Protein AF-A0A524LY66-F1 (afdb_monomer_lite)

Radius of gyration: 18.41 Å; chains: 1; bounding box: 48×21×53 Å

Structure (mmCIF, N/CA/C/O backbone):
data_AF-A0A524LY66-F1
#
_entry.id   AF-A0A524LY66-F1
#
loop_
_atom_site.group_PDB
_atom_site.id
_atom_site.type_symbol
_atom_site.label_atom_id
_atom_site.label_alt_id
_atom_site.label_comp_id
_atom_site.label_asym_id
_atom_site.label_entity_id
_atom_site.label_seq_id
_atom_site.pdbx_PDB_ins_code
_atom_site.Cartn_x
_atom_site.Cartn_y
_atom_site.Cartn_z
_atom_site.occupancy
_atom_site.B_iso_or_equiv
_atom_site.auth_seq_id
_atom_site.auth_comp_id
_atom_site.auth_asym_id
_atom_site.auth_atom_id
_atom_site.pdbx_PDB_model_num
ATOM 1 N N . MET A 1 1 ? 15.749 -7.524 -12.878 1.00 54.66 1 MET A N 1
ATOM 2 C CA . MET A 1 1 ? 15.734 -6.179 -12.261 1.00 54.66 1 MET A CA 1
ATOM 3 C C . MET A 1 1 ? 15.444 -6.360 -10.789 1.00 54.66 1 MET A C 1
ATOM 5 O O . MET A 1 1 ? 14.568 -7.150 -10.471 1.00 54.66 1 MET A O 1
ATOM 9 N N . ALA A 1 2 ? 16.213 -5.729 -9.907 1.00 64.12 2 ALA A N 1
ATOM 10 C CA . ALA A 1 2 ? 15.952 -5.817 -8.475 1.00 64.12 2 ALA A CA 1
ATOM 11 C C . ALA A 1 2 ? 14.907 -4.755 -8.104 1.00 64.12 2 ALA A C 1
ATOM 13 O O . ALA A 1 2 ? 15.094 -3.583 -8.428 1.00 64.12 2 ALA A O 1
ATOM 14 N N . GLY A 1 3 ? 13.799 -5.167 -7.484 1.00 71.88 3 GLY A N 1
ATOM 15 C CA . GLY A 1 3 ? 12.847 -4.243 -6.866 1.00 71.88 3 GLY A CA 1
ATOM 16 C C . GLY A 1 3 ? 13.436 -3.533 -5.637 1.00 71.88 3 GLY A C 1
ATOM 17 O O . GLY A 1 3 ? 14.598 -3.738 -5.280 1.00 71.88 3 GLY A O 1
ATOM 18 N N . SER A 1 4 ? 12.629 -2.715 -4.957 1.00 83.62 4 SER A N 1
ATOM 19 C CA . SER A 1 4 ? 13.020 -2.039 -3.710 1.00 83.62 4 SER A CA 1
ATOM 20 C C . SER A 1 4 ? 12.437 -2.784 -2.512 1.00 83.62 4 SER A C 1
ATOM 22 O O . SER A 1 4 ? 11.228 -2.766 -2.270 1.00 83.62 4 SER A O 1
ATOM 24 N N . MET A 1 5 ? 13.309 -3.418 -1.724 1.00 85.06 5 MET A N 1
ATOM 25 C CA . MET A 1 5 ? 12.903 -4.069 -0.474 1.00 85.06 5 MET A CA 1
ATOM 26 C C . MET A 1 5 ? 12.431 -3.060 0.577 1.00 85.06 5 MET A C 1
ATOM 28 O O . MET A 1 5 ? 11.538 -3.384 1.354 1.00 85.06 5 MET A O 1
ATOM 32 N N . LYS A 1 6 ? 12.974 -1.834 0.595 1.00 87.88 6 LYS A N 1
ATOM 33 C CA . LYS A 1 6 ? 12.541 -0.800 1.547 1.00 87.88 6 LYS A CA 1
ATOM 34 C C . LYS A 1 6 ? 11.122 -0.330 1.245 1.00 87.88 6 LYS A C 1
ATOM 36 O O . LYS A 1 6 ? 10.299 -0.265 2.151 1.00 87.88 6 LYS A O 1
ATOM 41 N N . SER A 1 7 ? 10.817 -0.084 -0.028 1.00 86.44 7 SER A N 1
ATOM 42 C CA . SER A 1 7 ? 9.454 0.224 -0.466 1.00 86.44 7 SER A CA 1
ATOM 43 C C . SER A 1 7 ? 8.498 -0.938 -0.189 1.00 86.44 7 SER A C 1
ATOM 45 O O . SER A 1 7 ? 7.419 -0.725 0.356 1.00 86.44 7 SER A O 1
ATOM 47 N N . ALA A 1 8 ? 8.914 -2.178 -0.472 1.00 87.50 8 ALA A N 1
ATOM 48 C CA . ALA A 1 8 ? 8.103 -3.355 -0.172 1.00 87.50 8 ALA A CA 1
ATOM 49 C C . ALA A 1 8 ? 7.757 -3.440 1.326 1.00 87.50 8 ALA A C 1
ATOM 51 O O . ALA A 1 8 ? 6.595 -3.622 1.679 1.00 87.50 8 ALA A O 1
ATOM 52 N N . LEU A 1 9 ? 8.729 -3.239 2.219 1.00 91.06 9 LEU A N 1
ATOM 53 C CA . LEU A 1 9 ? 8.476 -3.239 3.663 1.00 91.06 9 LEU A CA 1
ATOM 54 C C . LEU A 1 9 ? 7.494 -2.143 4.092 1.00 91.06 9 LEU A C 1
ATOM 56 O O . LEU A 1 9 ? 6.649 -2.400 4.943 1.00 91.06 9 LEU A O 1
ATOM 60 N N . LEU A 1 10 ? 7.547 -0.957 3.482 1.00 91.81 10 LEU A N 1
ATOM 61 C CA . LEU A 1 10 ? 6.578 0.107 3.761 1.00 91.81 10 LEU A CA 1
ATOM 62 C C . LEU A 1 10 ? 5.159 -0.289 3.324 1.00 91.81 10 LEU A C 1
ATOM 64 O O . LEU A 1 10 ? 4.221 -0.104 4.093 1.00 91.81 10 LEU A O 1
ATOM 68 N N . PHE A 1 11 ? 4.995 -0.926 2.161 1.00 91.38 11 PHE A N 1
ATOM 69 C CA . PHE A 1 11 ? 3.700 -1.490 1.758 1.00 91.38 11 PHE A CA 1
ATOM 70 C C . PHE A 1 11 ? 3.191 -2.560 2.730 1.00 91.38 11 PHE A C 1
ATOM 72 O O . PHE A 1 11 ? 2.004 -2.593 3.045 1.00 91.38 11 PHE A O 1
ATOM 79 N N . LEU A 1 12 ? 4.081 -3.407 3.255 1.00 93.00 12 LEU A N 1
ATOM 80 C CA . LEU A 1 12 ? 3.712 -4.404 4.259 1.00 93.00 12 LEU A CA 1
ATOM 81 C C . LEU A 1 12 ? 3.251 -3.748 5.570 1.00 93.00 12 LEU A C 1
ATOM 83 O O . LEU A 1 12 ? 2.247 -4.168 6.140 1.00 93.00 12 LEU A O 1
ATOM 87 N N . ILE A 1 13 ? 3.942 -2.699 6.026 1.00 92.94 13 ILE A N 1
ATOM 88 C CA . ILE A 1 13 ? 3.532 -1.917 7.203 1.00 92.94 13 ILE A CA 1
ATOM 89 C C . ILE A 1 13 ? 2.158 -1.277 6.962 1.00 92.94 13 ILE A C 1
ATOM 91 O O . ILE A 1 13 ? 1.287 -1.372 7.824 1.00 92.94 13 ILE A O 1
ATOM 95 N N . GLY A 1 14 ? 1.932 -0.694 5.779 1.00 90.25 14 GLY A N 1
ATOM 96 C CA . GLY A 1 14 ? 0.629 -0.153 5.383 1.00 90.25 14 GLY A CA 1
ATOM 97 C C . GLY A 1 14 ? -0.482 -1.207 5.425 1.00 90.25 14 GLY A C 1
ATOM 98 O O . GLY A 1 14 ? -1.543 -0.959 5.993 1.00 90.25 14 GLY A O 1
ATOM 99 N N . ALA A 1 15 ? -0.222 -2.417 4.920 1.00 92.88 15 ALA A N 1
ATOM 100 C CA . ALA A 1 15 ? -1.178 -3.523 4.983 1.00 92.88 15 ALA A CA 1
ATOM 101 C C . ALA A 1 15 ? -1.526 -3.917 6.427 1.00 92.88 15 ALA A C 1
ATOM 103 O O . ALA A 1 15 ? -2.700 -4.098 6.743 1.00 92.88 15 ALA A O 1
ATOM 104 N N . ILE A 1 16 ? -0.529 -4.010 7.313 1.00 94.31 16 ILE A N 1
ATOM 105 C CA . ILE A 1 16 ? -0.744 -4.335 8.732 1.00 94.31 16 ILE A CA 1
ATOM 106 C C . ILE A 1 16 ? -1.610 -3.265 9.404 1.00 94.31 16 ILE A C 1
ATOM 108 O O . ILE A 1 16 ? -2.552 -3.606 10.115 1.00 94.31 16 ILE A O 1
ATOM 112 N N . LEU A 1 17 ? -1.349 -1.983 9.144 1.00 93.31 17 LEU A N 1
ATOM 113 C CA . LEU A 1 17 ? -2.153 -0.885 9.686 1.00 93.31 17 LEU A CA 1
ATOM 114 C C . LEU A 1 17 ? -3.609 -0.930 9.194 1.00 93.31 17 LEU A C 1
ATOM 116 O O . LEU A 1 17 ? -4.524 -0.719 9.988 1.00 93.31 17 LEU A O 1
ATOM 120 N N . CYS A 1 18 ? -3.844 -1.279 7.925 1.00 91.12 18 CYS A N 1
ATOM 121 C CA . CYS A 1 18 ?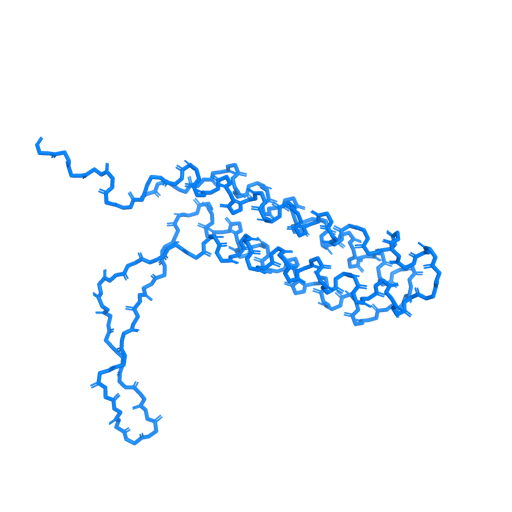 -5.196 -1.501 7.404 1.00 91.12 18 CYS A CA 1
ATOM 122 C C . CYS A 1 18 ? -5.887 -2.723 8.039 1.00 91.12 18 CYS A C 1
ATOM 124 O O . CYS A 1 18 ? -7.094 -2.690 8.264 1.00 91.12 18 CYS A O 1
ATOM 126 N N . ILE A 1 19 ? -5.152 -3.788 8.373 1.00 92.12 19 ILE A N 1
ATOM 127 C CA . ILE A 1 19 ? -5.708 -4.941 9.106 1.00 92.12 19 ILE A CA 1
ATOM 128 C C . ILE A 1 19 ? -6.085 -4.539 10.536 1.00 92.12 19 ILE A C 1
ATOM 130 O O . ILE A 1 19 ? -7.152 -4.911 11.019 1.00 92.12 19 ILE A O 1
ATOM 134 N N . VAL A 1 20 ? -5.246 -3.744 11.206 1.00 91.00 20 VAL A 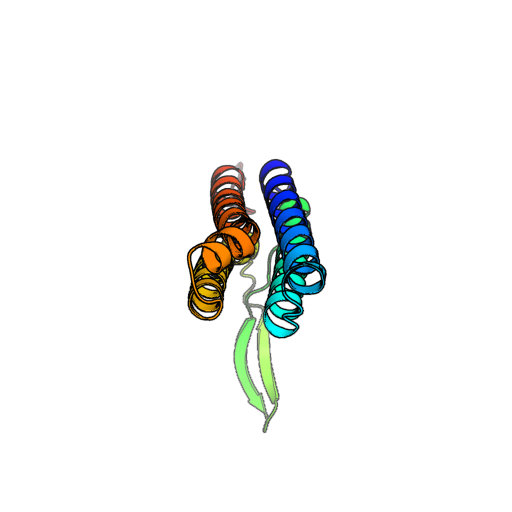N 1
ATOM 135 C CA . VAL A 1 20 ? -5.560 -3.194 12.533 1.00 91.00 20 VAL A CA 1
ATOM 136 C C . VAL A 1 20 ? -6.820 -2.330 12.466 1.00 91.00 20 VAL A C 1
ATOM 138 O O . VAL A 1 20 ? -7.707 -2.499 13.299 1.00 91.00 20 VAL A O 1
ATOM 141 N N . GLN A 1 21 ? -6.945 -1.479 11.444 1.00 88.06 21 GLN A N 1
ATOM 142 C CA . GLN A 1 21 ? -8.163 -0.706 11.199 1.00 88.06 21 GLN A CA 1
ATOM 143 C C . GLN A 1 21 ? -9.389 -1.609 11.046 1.00 88.06 21 GLN A C 1
ATOM 145 O O . GLN A 1 21 ? -10.411 -1.357 11.672 1.00 88.06 21 GLN A O 1
ATOM 150 N N . LEU A 1 22 ? -9.286 -2.664 10.234 1.00 89.31 22 LEU A N 1
ATOM 151 C CA . LEU A 1 22 ? -10.376 -3.612 10.016 1.00 89.31 22 LEU A CA 1
ATOM 152 C C . LEU A 1 22 ? -10.844 -4.230 11.339 1.00 89.31 22 LEU A C 1
ATOM 154 O O . LEU A 1 22 ? -12.043 -4.284 11.594 1.00 89.31 22 LEU A O 1
ATOM 158 N N . ILE A 1 23 ? -9.911 -4.650 12.199 1.00 88.44 23 ILE A N 1
ATOM 159 C CA . ILE A 1 23 ? -10.239 -5.225 13.511 1.00 88.44 23 ILE A CA 1
ATOM 160 C C . ILE A 1 23 ? -10.935 -4.187 14.397 1.00 88.44 23 ILE A C 1
ATOM 162 O O . ILE A 1 23 ? -11.943 -4.508 15.022 1.00 88.44 23 ILE A O 1
ATOM 166 N N . ILE A 1 24 ? -10.437 -2.948 14.432 1.00 87.19 24 ILE A N 1
ATOM 167 C CA . ILE A 1 24 ? -11.045 -1.860 15.212 1.00 87.19 24 ILE A CA 1
ATOM 168 C C . ILE A 1 24 ? -12.460 -1.555 14.709 1.00 87.19 24 ILE A C 1
ATOM 170 O O . ILE A 1 24 ? -13.366 -1.404 15.523 1.00 87.19 24 ILE A O 1
ATOM 174 N N . SER A 1 25 ? -12.673 -1.507 13.393 1.00 83.75 25 SER A N 1
ATOM 175 C CA . SER A 1 25 ? -13.989 -1.246 12.804 1.00 83.75 25 SER A CA 1
ATOM 176 C C . SER A 1 25 ? -15.002 -2.350 13.123 1.00 83.75 25 SER A C 1
ATOM 178 O O . SER A 1 25 ? -16.132 -2.031 13.475 1.00 83.75 25 SER A O 1
ATOM 180 N N . ILE A 1 26 ? -14.600 -3.627 13.078 1.00 85.25 26 ILE A N 1
ATOM 181 C CA . ILE A 1 26 ? -15.489 -4.754 13.411 1.00 85.25 26 ILE A CA 1
ATOM 182 C C . ILE A 1 26 ? -15.760 -4.820 14.918 1.00 85.25 26 ILE A C 1
ATOM 184 O O . ILE A 1 26 ? -16.906 -4.895 15.341 1.00 85.25 26 ILE A O 1
ATOM 188 N N . VAL A 1 27 ? -14.710 -4.810 15.745 1.00 85.50 27 VAL A N 1
ATOM 189 C CA . VAL A 1 27 ? -14.832 -5.089 17.187 1.00 85.50 27 VAL A CA 1
ATOM 190 C C . VAL A 1 27 ? -15.268 -3.855 17.977 1.00 85.50 27 VAL A C 1
ATOM 192 O O . VAL A 1 27 ? -15.977 -3.981 18.971 1.00 85.50 27 VAL A O 1
ATOM 195 N N . GLY A 1 28 ? -14.813 -2.669 17.574 1.00 80.69 28 GLY A N 1
ATOM 196 C CA . GLY A 1 28 ? -15.033 -1.426 18.312 1.00 80.69 28 GLY A CA 1
ATOM 197 C C . GLY A 1 28 ? -16.292 -0.663 17.911 1.00 80.69 28 GLY A C 1
ATOM 198 O O . GLY A 1 28 ? -16.844 0.041 18.753 1.00 80.69 28 GLY A O 1
ATOM 199 N N . PHE A 1 29 ? -16.733 -0.781 16.654 1.00 78.44 29 PHE A N 1
ATOM 200 C CA . PHE A 1 29 ? -17.787 0.078 16.093 1.00 78.44 29 PHE A CA 1
ATOM 201 C C . PHE A 1 29 ? -18.880 -0.672 15.320 1.00 78.44 29 PHE A C 1
ATOM 203 O O . PHE A 1 29 ? -19.842 -0.033 14.906 1.00 78.44 29 PHE A O 1
ATOM 210 N N . ASP A 1 30 ? -18.745 -1.992 15.131 1.00 80.38 30 ASP A N 1
ATOM 211 C CA . ASP A 1 30 ? -19.651 -2.827 14.322 1.00 80.38 30 ASP A CA 1
ATOM 212 C C . ASP A 1 30 ? -19.927 -2.236 12.919 1.00 80.38 30 ASP A C 1
ATOM 214 O O . ASP A 1 30 ? -21.012 -2.351 12.346 1.00 80.38 30 ASP A O 1
ATOM 218 N N . ASP A 1 31 ? -18.921 -1.554 12.354 1.00 77.94 31 ASP A N 1
ATOM 219 C CA . ASP A 1 31 ? -19.015 -0.875 11.063 1.00 77.94 31 ASP A CA 1
ATOM 220 C C . ASP A 1 31 ? -18.494 -1.786 9.946 1.00 77.94 31 ASP A C 1
ATOM 222 O O . ASP A 1 31 ? -17.295 -1.852 9.643 1.00 77.94 31 ASP A O 1
ATOM 226 N N . GLY A 1 32 ? -19.430 -2.487 9.306 1.00 77.25 32 GLY A N 1
ATOM 227 C CA . GLY A 1 32 ? -19.140 -3.382 8.190 1.00 77.25 32 GLY A CA 1
ATOM 228 C C . GLY A 1 32 ? -18.587 -2.677 6.945 1.00 77.25 32 GLY A C 1
ATOM 229 O O . GLY A 1 32 ? -17.824 -3.287 6.192 1.00 77.25 32 GLY A O 1
ATOM 230 N N . ILE A 1 33 ? -18.913 -1.399 6.721 1.00 80.56 33 ILE A N 1
ATOM 231 C CA . ILE A 1 33 ? -18.475 -0.667 5.525 1.00 80.56 33 ILE A CA 1
ATOM 232 C C . ILE A 1 33 ? -17.018 -0.235 5.694 1.00 80.56 33 ILE A C 1
ATOM 234 O O . ILE A 1 33 ? -16.195 -0.492 4.808 1.00 80.56 33 ILE A O 1
ATOM 238 N N . ALA A 1 34 ? -16.669 0.355 6.840 1.00 78.12 34 ALA A N 1
ATOM 239 C CA . ALA A 1 34 ? -15.287 0.719 7.142 1.00 78.12 34 ALA A CA 1
ATOM 240 C C . ALA A 1 34 ? -14.379 -0.520 7.230 1.00 78.12 34 ALA A C 1
ATOM 242 O O . ALA A 1 34 ? -13.241 -0.493 6.744 1.00 78.12 34 ALA A O 1
ATOM 243 N N . ALA A 1 35 ? -14.886 -1.632 7.775 1.00 83.12 35 ALA A N 1
ATOM 244 C CA . ALA A 1 35 ? -14.176 -2.907 7.790 1.00 83.12 35 ALA A CA 1
ATOM 245 C C . ALA A 1 35 ? -13.901 -3.431 6.371 1.00 83.12 35 ALA A C 1
ATOM 247 O O . ALA A 1 35 ? -12.768 -3.807 6.057 1.00 83.12 35 ALA A O 1
ATOM 248 N N . MET A 1 36 ? -14.902 -3.395 5.484 1.00 85.94 36 MET A N 1
ATOM 249 C CA . MET A 1 36 ? -14.749 -3.805 4.087 1.00 85.94 36 MET A CA 1
ATOM 250 C C . MET A 1 36 ? -13.741 -2.920 3.343 1.00 85.94 36 MET A C 1
ATOM 252 O O . MET A 1 36 ? -12.842 -3.441 2.680 1.00 85.94 36 MET A O 1
ATOM 256 N N . ALA A 1 37 ? -13.839 -1.594 3.484 1.00 84.75 37 ALA A N 1
ATOM 257 C CA . ALA A 1 37 ? -12.903 -0.655 2.866 1.00 84.75 37 ALA A CA 1
ATOM 258 C C . ALA A 1 37 ? -11.460 -0.913 3.332 1.00 84.75 37 ALA A C 1
ATOM 260 O O . ALA A 1 37 ? -10.544 -1.014 2.516 1.00 84.75 37 ALA A O 1
ATOM 261 N N . SER A 1 38 ? -11.270 -1.122 4.635 1.00 85.94 38 SER A N 1
ATOM 262 C CA . SER A 1 38 ? -9.963 -1.434 5.224 1.00 85.94 38 SER A CA 1
ATOM 263 C C . SER A 1 38 ? -9.398 -2.768 4.726 1.00 85.94 38 SER A C 1
ATOM 265 O O . SER A 1 38 ? -8.196 -2.877 4.485 1.00 85.94 38 SER A O 1
ATOM 267 N N . GLY A 1 39 ? -10.255 -3.766 4.492 1.00 87.12 39 GLY A N 1
ATOM 268 C CA . GLY A 1 39 ? -9.865 -5.041 3.885 1.00 87.12 39 GLY A CA 1
ATOM 269 C C . GLY A 1 39 ? -9.380 -4.885 2.443 1.00 87.12 39 GLY A C 1
ATOM 270 O O . GLY A 1 39 ? -8.322 -5.407 2.084 1.00 87.12 39 GLY A O 1
ATOM 271 N N . VAL A 1 40 ? -10.096 -4.100 1.629 1.00 90.06 40 VAL A N 1
ATOM 272 C CA . VAL A 1 40 ? -9.662 -3.758 0.263 1.00 90.06 40 VAL A CA 1
ATOM 273 C C . VAL A 1 40 ? -8.328 -3.012 0.303 1.00 90.06 40 VAL A C 1
ATOM 275 O O . VAL A 1 40 ? -7.425 -3.313 -0.477 1.00 90.06 40 VAL A O 1
ATOM 278 N N . PHE A 1 41 ? -8.156 -2.083 1.243 1.00 90.81 41 PHE A N 1
ATOM 279 C CA . PHE A 1 41 ? -6.919 -1.318 1.368 1.00 90.81 41 PHE A CA 1
ATOM 280 C C . PHE A 1 41 ? -5.723 -2.166 1.799 1.00 90.81 41 PHE A C 1
ATOM 282 O O . PHE A 1 41 ? -4.621 -2.001 1.267 1.00 90.81 41 PHE A O 1
ATOM 289 N N . ALA A 1 42 ? -5.934 -3.121 2.704 1.00 92.12 42 ALA A N 1
ATOM 290 C CA . ALA A 1 42 ? -4.921 -4.105 3.063 1.00 92.12 42 ALA A CA 1
ATOM 291 C C . ALA A 1 42 ? -4.513 -4.943 1.842 1.00 92.12 42 ALA A C 1
ATOM 293 O O . ALA A 1 42 ? -3.323 -5.119 1.579 1.00 92.12 42 ALA A O 1
ATOM 294 N N . PHE A 1 43 ? -5.488 -5.398 1.051 1.00 91.62 43 PHE A N 1
ATOM 295 C CA . PHE A 1 43 ? -5.235 -6.183 -0.155 1.00 91.62 43 PHE A CA 1
ATOM 296 C C . PHE A 1 43 ? -4.430 -5.409 -1.210 1.00 91.62 43 PHE A C 1
ATOM 298 O O . PHE A 1 43 ? -3.452 -5.932 -1.749 1.00 91.62 43 PHE A O 1
ATOM 305 N N . VAL A 1 44 ? -4.775 -4.145 -1.468 1.00 90.06 44 VAL A N 1
ATOM 306 C CA . VAL A 1 44 ? -4.037 -3.305 -2.426 1.00 90.06 44 VAL A CA 1
ATOM 307 C C . VAL A 1 44 ? -2.600 -3.051 -1.958 1.00 90.06 44 VAL A C 1
ATOM 309 O O . VAL A 1 44 ? -1.676 -3.132 -2.768 1.00 90.06 44 VAL A O 1
ATOM 312 N N . ASN A 1 45 ? -2.376 -2.830 -0.660 1.00 90.06 45 ASN A N 1
ATOM 313 C CA . ASN A 1 45 ? -1.024 -2.723 -0.105 1.00 90.06 45 ASN A CA 1
ATOM 314 C C . ASN A 1 45 ? -0.222 -4.030 -0.255 1.00 90.06 45 ASN A C 1
ATOM 316 O O . ASN A 1 45 ? 0.965 -3.985 -0.574 1.00 90.06 45 ASN A O 1
ATOM 320 N N . ILE A 1 46 ? -0.853 -5.198 -0.102 1.00 92.06 46 ILE A N 1
ATOM 321 C CA . ILE A 1 46 ? -0.207 -6.502 -0.339 1.00 92.06 46 ILE A CA 1
ATOM 322 C C . ILE A 1 46 ? 0.198 -6.656 -1.813 1.00 92.06 46 ILE A C 1
ATOM 324 O O . ILE A 1 46 ? 1.312 -7.095 -2.107 1.00 92.06 46 ILE A O 1
ATOM 328 N N . ILE A 1 47 ? -0.656 -6.245 -2.756 1.00 89.31 47 ILE A N 1
ATOM 329 C CA . ILE A 1 47 ? -0.288 -6.193 -4.179 1.00 89.31 47 ILE A CA 1
ATOM 330 C C . ILE A 1 47 ? 0.898 -5.238 -4.380 1.00 89.31 47 ILE A C 1
ATOM 332 O O . ILE A 1 47 ? 1.890 -5.616 -5.007 1.00 89.31 47 ILE A O 1
ATOM 336 N N . GLY A 1 48 ? 0.843 -4.040 -3.791 1.00 85.12 48 GLY A N 1
ATOM 337 C CA . GLY A 1 48 ? 1.934 -3.065 -3.804 1.00 85.12 48 GLY A CA 1
ATOM 338 C C . GLY A 1 48 ? 3.260 -3.651 -3.310 1.00 85.12 48 GLY A C 1
ATOM 339 O O . GLY A 1 48 ? 4.287 -3.469 -3.964 1.00 85.12 48 GLY A O 1
ATOM 340 N N . PHE A 1 49 ? 3.239 -4.447 -2.235 1.00 89.62 49 PHE A N 1
ATOM 341 C CA . PHE A 1 49 ? 4.400 -5.190 -1.734 1.00 89.62 49 PHE A CA 1
ATOM 342 C C . PHE A 1 49 ? 4.985 -6.127 -2.797 1.00 89.62 49 PHE A C 1
ATOM 344 O O . PHE A 1 49 ? 6.196 -6.106 -3.034 1.00 89.62 49 PHE A O 1
ATOM 351 N N . PHE A 1 50 ? 4.153 -6.926 -3.471 1.00 86.69 50 PHE A N 1
ATOM 352 C CA . PHE A 1 50 ? 4.630 -7.852 -4.500 1.00 86.69 50 PHE A CA 1
ATOM 353 C C . PHE A 1 50 ? 5.233 -7.120 -5.701 1.00 86.69 50 PHE A C 1
ATOM 355 O O . PHE A 1 50 ? 6.303 -7.512 -6.176 1.00 86.69 50 PHE A O 1
ATOM 362 N N . PHE A 1 51 ? 4.607 -6.035 -6.161 1.00 84.19 51 PHE A N 1
ATOM 363 C CA . PHE A 1 51 ? 5.132 -5.206 -7.251 1.00 84.19 51 PHE A CA 1
ATOM 364 C C . PHE A 1 51 ? 6.437 -4.501 -6.861 1.00 84.19 51 PHE A C 1
ATOM 366 O O . PHE A 1 51 ? 7.404 -4.527 -7.624 1.00 84.19 51 PHE A O 1
ATOM 373 N N . ALA A 1 52 ? 6.510 -3.937 -5.653 1.00 83.56 52 ALA A N 1
ATOM 374 C CA . ALA A 1 52 ? 7.713 -3.296 -5.131 1.00 83.56 52 ALA A CA 1
ATOM 375 C C . ALA A 1 52 ? 8.878 -4.284 -4.984 1.00 83.56 52 ALA A C 1
ATOM 377 O O . ALA A 1 52 ? 10.002 -3.972 -5.379 1.00 83.56 52 ALA A O 1
ATOM 378 N N . ARG A 1 53 ? 8.611 -5.491 -4.468 1.00 84.56 53 ARG A N 1
ATOM 379 C CA . ARG A 1 53 ? 9.616 -6.541 -4.256 1.00 84.56 53 ARG A CA 1
ATOM 380 C C . ARG A 1 53 ? 10.132 -7.129 -5.565 1.00 84.56 53 ARG A C 1
ATOM 382 O O . ARG A 1 53 ? 11.337 -7.291 -5.732 1.00 84.56 53 ARG A O 1
ATOM 389 N N . SER A 1 54 ? 9.227 -7.477 -6.476 1.00 79.06 54 SER A N 1
ATOM 390 C CA . SER A 1 54 ? 9.591 -8.078 -7.765 1.00 79.06 54 SER A CA 1
ATOM 391 C C . SER A 1 54 ? 10.174 -7.061 -8.747 1.00 79.06 54 SER A C 1
ATOM 393 O O . SER A 1 54 ? 10.868 -7.449 -9.683 1.00 7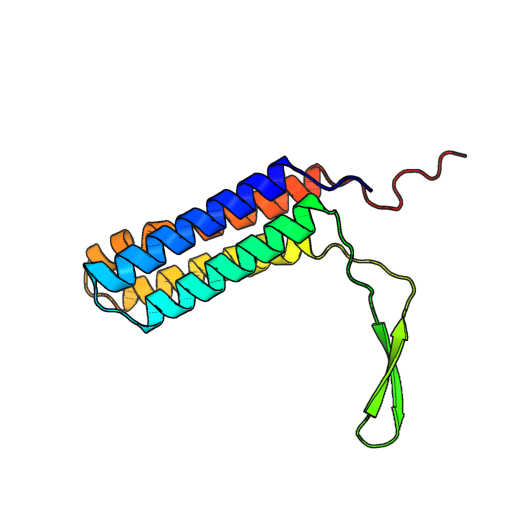9.06 54 SER A O 1
ATOM 395 N N . GLY A 1 55 ? 9.893 -5.766 -8.554 1.00 70.31 55 GLY A N 1
ATOM 396 C CA . GLY A 1 55 ? 10.164 -4.748 -9.565 1.00 70.31 55 GLY A CA 1
ATOM 397 C C . GLY A 1 55 ? 9.354 -4.981 -10.844 1.00 70.31 55 GLY A C 1
ATOM 398 O O . GLY A 1 55 ? 9.789 -4.547 -11.910 1.00 70.31 55 GLY A O 1
ATOM 399 N N . SER A 1 56 ? 8.227 -5.701 -10.746 1.00 70.25 56 SER A N 1
ATOM 400 C CA . SER A 1 56 ? 7.387 -6.061 -11.887 1.00 70.25 56 SER A CA 1
ATOM 401 C C . SER A 1 56 ? 6.894 -4.815 -12.617 1.00 70.25 56 SER A C 1
ATOM 403 O O . SER A 1 56 ? 6.474 -3.831 -12.001 1.00 70.25 56 SER A O 1
ATOM 405 N N . MET A 1 57 ? 6.951 -4.876 -13.943 1.00 68.19 57 MET A N 1
ATOM 406 C CA . MET A 1 57 ? 6.490 -3.814 -14.821 1.00 68.19 57 MET A CA 1
ATOM 407 C C . MET A 1 57 ? 5.216 -4.241 -15.533 1.00 68.19 57 MET A C 1
ATOM 409 O O . MET A 1 57 ? 5.095 -5.373 -15.996 1.00 68.19 57 MET A O 1
ATOM 413 N N . MET A 1 58 ? 4.287 -3.307 -15.664 1.00 69.75 58 MET A N 1
ATOM 414 C CA . MET A 1 58 ? 3.055 -3.481 -16.414 1.00 69.75 58 MET A CA 1
ATOM 415 C C . MET A 1 58 ? 3.321 -3.181 -17.891 1.00 69.75 58 MET A C 1
ATOM 417 O O . MET A 1 58 ? 3.956 -2.175 -18.221 1.00 69.75 58 MET A O 1
ATOM 421 N N . ALA A 1 59 ? 2.863 -4.062 -18.781 1.00 68.00 59 ALA A N 1
ATOM 422 C CA . ALA A 1 59 ? 2.904 -3.820 -20.219 1.00 68.00 59 ALA A CA 1
ATOM 423 C C . ALA A 1 59 ? 1.849 -2.780 -20.607 1.00 68.00 59 ALA A C 1
ATOM 425 O O . ALA A 1 59 ? 0.708 -2.838 -20.144 1.00 68.00 59 ALA A O 1
ATOM 426 N N . VAL A 1 60 ? 2.242 -1.822 -21.444 1.00 75.06 60 VAL A N 1
ATOM 427 C CA . VAL A 1 60 ? 1.323 -0.819 -21.984 1.00 75.06 60 VAL A CA 1
ATOM 428 C C . VAL A 1 60 ? 0.786 -1.342 -23.300 1.00 75.06 60 VAL A C 1
ATOM 430 O O . VAL A 1 60 ? 1.541 -1.554 -24.249 1.00 75.06 60 VAL A O 1
ATOM 433 N N . PHE A 1 61 ? -0.524 -1.527 -23.357 1.00 77.31 61 PHE A N 1
ATOM 434 C CA . PHE A 1 61 ? -1.213 -1.924 -24.572 1.00 77.31 61 PHE A CA 1
ATOM 435 C C . PHE A 1 61 ? -1.836 -0.701 -25.240 1.00 77.31 61 PHE A C 1
ATOM 437 O O . PHE A 1 61 ? -2.436 0.133 -24.561 1.00 77.31 61 PHE A O 1
ATOM 444 N N . ARG A 1 62 ? -1.719 -0.607 -26.565 1.00 79.38 62 ARG A N 1
ATOM 445 C CA . ARG A 1 62 ? -2.444 0.377 -27.376 1.00 79.38 62 ARG A CA 1
ATOM 446 C C . ARG A 1 62 ? -3.599 -0.303 -28.092 1.00 79.38 62 ARG A C 1
ATOM 448 O O . ARG A 1 62 ? -3.452 -1.415 -28.597 1.00 79.38 62 ARG A O 1
ATOM 455 N N . THR A 1 63 ? -4.735 0.375 -28.166 1.00 84.81 63 THR A N 1
ATOM 456 C CA . THR A 1 63 ? -5.850 -0.071 -29.002 1.00 84.81 63 THR A CA 1
ATOM 457 C C . THR A 1 63 ? -5.499 0.212 -30.460 1.00 84.81 63 THR A C 1
ATOM 459 O O . THR A 1 63 ? -5.208 1.353 -30.812 1.00 84.81 63 THR A O 1
ATOM 462 N N . VAL A 1 64 ? -5.486 -0.827 -31.295 1.00 86.69 64 VAL A N 1
ATOM 463 C CA . VAL A 1 64 ? -5.148 -0.729 -32.731 1.00 86.69 64 VAL A CA 1
ATOM 464 C C . VAL A 1 64 ? -6.362 -0.885 -33.642 1.00 86.69 64 VAL A C 1
ATOM 466 O O . VAL A 1 64 ? -6.281 -0.623 -34.837 1.00 86.69 64 VAL A O 1
ATOM 469 N N . GLY A 1 65 ? -7.498 -1.280 -33.077 1.00 82.50 65 GLY A N 1
ATOM 470 C CA . GLY A 1 65 ? -8.772 -1.383 -33.768 1.00 82.50 65 GLY A CA 1
ATOM 471 C C . GLY A 1 65 ? -9.789 -2.126 -32.914 1.00 82.50 65 GLY A C 1
ATOM 472 O O . GLY A 1 65 ? -9.494 -2.539 -31.791 1.00 82.50 65 GLY A O 1
ATOM 473 N N . SER A 1 66 ? -10.979 -2.326 -33.458 1.00 83.31 66 SER A N 1
ATOM 474 C CA . SER A 1 66 ? -11.986 -3.216 -32.889 1.00 83.31 66 SER A CA 1
ATOM 475 C C . SER A 1 66 ? -12.580 -4.089 -33.988 1.00 83.31 66 SER A C 1
ATOM 477 O O . SER A 1 66 ? -12.647 -3.689 -35.152 1.00 83.31 66 SER A O 1
ATOM 479 N N . TYR A 1 67 ? -12.986 -5.300 -33.621 1.00 73.62 67 TYR A N 1
ATOM 480 C CA . TYR A 1 67 ? -13.764 -6.178 -34.486 1.00 73.62 67 TYR A CA 1
ATOM 481 C C . TYR A 1 67 ? -15.062 -6.525 -33.756 1.00 73.62 67 TYR A C 1
ATOM 483 O O . TYR A 1 67 ? -15.080 -7.374 -32.864 1.00 73.62 67 TYR A O 1
ATOM 491 N N . GLY A 1 68 ? -16.137 -5.802 -34.083 1.00 81.75 68 GLY A N 1
ATOM 492 C CA . GLY A 1 68 ? -17.374 -5.824 -33.295 1.00 81.75 68 GLY A CA 1
ATOM 493 C C . GLY A 1 68 ? -17.141 -5.281 -31.880 1.00 81.75 68 GLY A C 1
ATOM 494 O O . GLY A 1 68 ? -16.538 -4.220 -31.725 1.00 81.75 68 GLY A O 1
ATOM 495 N N . ASP A 1 69 ? -17.566 -6.039 -30.867 1.00 83.88 69 ASP A N 1
ATOM 496 C CA . ASP A 1 69 ? -17.426 -5.688 -29.442 1.00 83.88 69 ASP A CA 1
ATOM 497 C C . ASP A 1 69 ? -16.055 -6.054 -28.839 1.00 83.88 69 ASP A C 1
ATOM 499 O O . ASP A 1 69 ? -15.822 -5.877 -27.643 1.00 83.88 69 ASP A O 1
ATOM 503 N N . VAL A 1 70 ? -15.130 -6.586 -29.644 1.00 73.94 70 VAL A N 1
ATOM 504 C CA . VAL A 1 70 ? -13.794 -6.976 -29.181 1.00 73.94 70 VAL A CA 1
ATOM 505 C C . VAL A 1 70 ? -12.776 -5.914 -29.582 1.00 73.94 70 VAL A C 1
ATOM 507 O O . VAL A 1 70 ? -12.512 -5.697 -30.767 1.00 73.94 70 VAL A O 1
ATOM 510 N N . GLU A 1 71 ? -12.167 -5.267 -28.588 1.00 81.31 71 GLU A N 1
ATOM 511 C CA . GLU A 1 71 ? -11.030 -4.368 -28.794 1.00 81.31 71 GLU A CA 1
ATOM 512 C C . GLU A 1 71 ? -9.756 -5.167 -29.084 1.00 81.31 71 GLU A C 1
ATOM 514 O O . GLU A 1 71 ? -9.313 -5.986 -28.276 1.00 81.31 71 GLU A O 1
ATOM 519 N N . ILE A 1 72 ? -9.122 -4.887 -30.221 1.00 81.88 72 ILE A N 1
ATOM 520 C CA . ILE A 1 72 ? -7.820 -5.450 -30.569 1.00 81.88 72 ILE A CA 1
ATOM 521 C C . ILE A 1 72 ? -6.753 -4.547 -29.955 1.00 81.88 72 ILE A C 1
ATOM 523 O O . ILE A 1 72 ? -6.632 -3.362 -30.287 1.00 81.88 72 ILE A O 1
ATOM 527 N N . ARG A 1 73 ? -5.971 -5.123 -29.042 1.00 82.88 73 ARG A N 1
ATOM 528 C CA . ARG A 1 73 ? -4.908 -4.433 -28.314 1.00 82.88 73 ARG A CA 1
ATOM 529 C C . ARG A 1 73 ? -3.548 -5.013 -28.679 1.00 82.88 73 ARG A C 1
ATOM 531 O O . ARG A 1 73 ? -3.363 -6.225 -28.663 1.00 82.88 73 ARG A O 1
ATOM 538 N N . GLU A 1 74 ? -2.599 -4.138 -28.979 1.00 82.06 74 GLU A N 1
ATOM 539 C CA . GLU A 1 74 ? -1.214 -4.489 -29.294 1.00 82.06 74 GLU A CA 1
ATOM 540 C C . GLU A 1 74 ? -0.298 -4.033 -28.153 1.00 82.06 74 GLU A C 1
ATOM 542 O O . GLU A 1 74 ? -0.458 -2.929 -27.624 1.00 82.06 74 GLU A O 1
ATOM 547 N N . ASP A 1 75 ? 0.657 -4.874 -27.752 1.00 78.81 75 ASP A N 1
ATOM 548 C CA . ASP A 1 75 ? 1.697 -4.485 -26.797 1.00 78.81 75 ASP A CA 1
ATOM 549 C C . ASP A 1 75 ? 2.604 -3.434 -27.448 1.00 78.81 75 ASP A C 1
ATOM 551 O O . ASP A 1 75 ? 3.215 -3.670 -28.486 1.00 78.81 75 ASP A O 1
ATOM 555 N N . THR A 1 76 ? 2.703 -2.258 -26.835 1.00 75.88 76 THR A N 1
ATOM 556 C CA . THR A 1 76 ? 3.527 -1.155 -27.351 1.00 75.88 76 THR A CA 1
ATOM 557 C C . THR A 1 76 ? 5.028 -1.379 -27.161 1.00 75.88 76 THR A C 1
ATOM 559 O O . THR A 1 76 ? 5.833 -0.554 -27.590 1.00 75.88 76 THR A O 1
ATOM 562 N N . GLY A 1 77 ? 5.423 -2.435 -26.444 1.00 69.88 77 GLY A N 1
ATOM 563 C CA . GLY A 1 77 ? 6.797 -2.660 -25.998 1.00 69.88 77 GLY A CA 1
ATOM 564 C C . GLY A 1 77 ? 7.200 -1.781 -24.810 1.00 69.88 77 GLY A C 1
ATOM 565 O O . GLY A 1 77 ? 8.230 -2.029 -24.183 1.00 69.88 77 GLY A O 1
ATOM 566 N N . GLN A 1 78 ? 6.380 -0.791 -24.436 1.00 68.50 78 GLN A N 1
ATOM 567 C CA . GLN A 1 78 ? 6.610 0.013 -23.244 1.00 68.50 78 GLN A CA 1
ATOM 568 C C . GLN A 1 78 ? 6.256 -0.774 -21.982 1.00 68.50 78 GLN A C 1
ATOM 570 O O . GLN A 1 78 ? 5.356 -1.622 -21.946 1.00 68.50 78 GLN A O 1
ATOM 575 N N . ARG A 1 79 ? 7.000 -0.485 -20.917 1.00 72.56 79 ARG A N 1
ATOM 576 C CA . ARG A 1 79 ? 6.857 -1.108 -19.605 1.00 72.56 79 ARG A CA 1
ATOM 577 C C . ARG A 1 79 ? 6.822 0.000 -18.561 1.00 72.56 79 ARG A C 1
ATOM 579 O O . ARG A 1 79 ? 7.742 0.813 -18.515 1.00 72.56 79 ARG A O 1
ATOM 586 N N . ILE A 1 80 ? 5.757 0.049 -17.764 1.00 73.12 80 ILE A N 1
ATOM 587 C CA . ILE A 1 80 ? 5.554 1.067 -16.726 1.00 73.12 80 ILE A CA 1
ATOM 588 C C . ILE A 1 80 ? 5.581 0.409 -15.352 1.00 73.12 80 ILE A C 1
ATOM 590 O O . I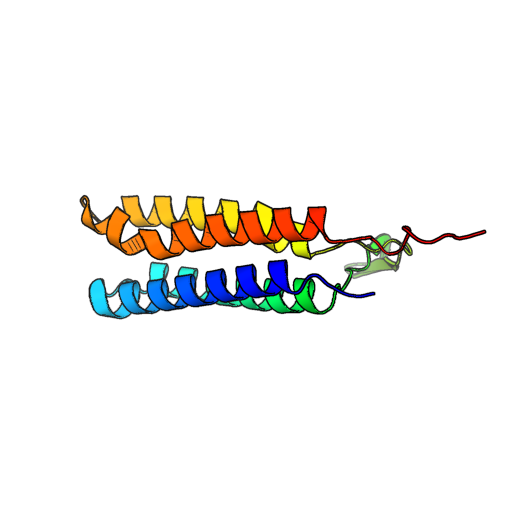LE A 1 80 ? 5.053 -0.682 -15.141 1.00 73.12 80 ILE A O 1
ATOM 594 N N . GLN A 1 81 ? 6.188 1.096 -14.394 1.00 74.25 81 GLN A N 1
ATOM 595 C CA . GLN A 1 81 ? 6.175 0.680 -13.004 1.00 74.25 81 GLN A CA 1
ATOM 596 C C . GLN A 1 81 ? 4.786 0.886 -12.384 1.00 74.25 81 GLN A C 1
ATOM 598 O O . GLN A 1 81 ? 4.326 2.020 -12.278 1.00 74.25 81 GLN A O 1
ATOM 603 N N . GLY A 1 82 ? 4.144 -0.182 -11.903 1.00 71.94 82 GLY A N 1
ATOM 604 C CA . GLY A 1 82 ? 2.876 -0.063 -11.167 1.00 71.94 82 GLY A CA 1
ATOM 605 C C . GLY A 1 82 ? 3.046 0.495 -9.746 1.00 71.94 82 GLY A C 1
ATOM 606 O O . GLY A 1 82 ? 2.144 1.135 -9.209 1.00 71.94 82 GLY A O 1
ATOM 607 N N . THR A 1 83 ? 4.219 0.295 -9.135 1.00 78.06 83 THR A N 1
ATOM 608 C CA . THR A 1 83 ? 4.482 0.607 -7.720 1.00 78.06 83 THR A CA 1
ATOM 609 C C . THR A 1 83 ? 4.185 2.060 -7.311 1.00 78.06 83 THR A C 1
ATOM 611 O O . THR A 1 83 ? 3.562 2.249 -6.268 1.00 78.06 83 THR A O 1
ATOM 614 N N . PRO A 1 84 ? 4.540 3.100 -8.096 1.00 78.44 84 PRO A N 1
ATOM 615 C CA . PRO A 1 84 ? 4.186 4.479 -7.758 1.00 78.44 84 PRO A CA 1
ATOM 616 C C . PRO A 1 84 ? 2.673 4.738 -7.733 1.00 78.44 84 PRO A C 1
ATOM 618 O O . PRO A 1 84 ? 2.220 5.509 -6.892 1.00 78.44 84 PRO A O 1
ATOM 621 N N . CYS A 1 85 ? 1.879 4.073 -8.583 1.00 80.75 85 CYS A N 1
ATOM 622 C CA . CYS A 1 85 ? 0.415 4.198 -8.554 1.00 80.75 85 CYS A CA 1
ATOM 623 C C . CYS A 1 85 ? -0.175 3.587 -7.273 1.00 80.75 85 CYS A C 1
ATOM 625 O O . CYS A 1 85 ? -1.035 4.197 -6.637 1.00 80.75 85 CYS A O 1
ATOM 627 N N . PHE A 1 86 ? 0.337 2.423 -6.854 1.00 82.50 86 PHE A N 1
ATOM 628 C CA . PHE A 1 86 ? -0.030 1.803 -5.574 1.00 82.50 86 PHE A CA 1
ATOM 629 C C . PHE A 1 86 ? 0.448 2.606 -4.357 1.00 82.50 86 PHE A C 1
ATOM 631 O O . PHE A 1 86 ? -0.126 2.481 -3.282 1.00 82.50 86 PHE A O 1
ATOM 638 N N . GLY A 1 87 ? 1.484 3.432 -4.502 1.00 85.38 87 GLY A N 1
ATOM 639 C CA . GLY A 1 87 ? 1.970 4.292 -3.427 1.00 85.38 87 GLY A CA 1
ATOM 640 C C . GLY A 1 87 ? 1.207 5.612 -3.332 1.00 85.38 87 GLY A C 1
ATOM 641 O O . GLY A 1 87 ? 0.483 5.853 -2.370 1.00 85.38 87 GLY A O 1
ATOM 642 N N . PHE A 1 88 ? 1.354 6.474 -4.341 1.00 85.38 88 PHE A N 1
ATOM 643 C CA . PHE A 1 88 ? 0.822 7.839 -4.322 1.00 85.38 88 PHE A CA 1
ATOM 644 C C . PHE A 1 88 ? -0.698 7.884 -4.461 1.00 85.38 88 PHE A C 1
ATOM 646 O O . PHE A 1 88 ? -1.381 8.379 -3.569 1.00 85.38 88 PHE A O 1
ATOM 653 N N . CYS A 1 89 ? -1.239 7.377 -5.572 1.00 86.88 89 CYS A N 1
ATOM 654 C CA . CYS A 1 89 ? -2.665 7.509 -5.877 1.00 86.88 89 CYS A CA 1
ATOM 655 C C . CYS A 1 89 ? -3.510 6.777 -4.834 1.00 86.88 89 CYS A C 1
ATOM 657 O O . CYS A 1 89 ? -4.457 7.331 -4.278 1.00 86.88 89 CYS A O 1
ATOM 659 N N . PHE A 1 90 ? -3.119 5.543 -4.528 1.00 87.19 90 PHE A N 1
ATOM 660 C CA . PHE A 1 90 ? -3.811 4.733 -3.541 1.00 87.19 90 PHE A CA 1
ATOM 661 C C . PHE A 1 90 ? -3.610 5.245 -2.103 1.00 87.19 90 PHE A C 1
ATOM 663 O O . PHE A 1 90 ? -4.567 5.261 -1.329 1.00 87.19 90 PHE A O 1
ATOM 670 N N . GLY A 1 91 ? -2.418 5.731 -1.739 1.00 87.12 91 GLY A N 1
ATOM 671 C CA . GLY A 1 91 ? -2.189 6.315 -0.417 1.00 87.12 91 GLY A CA 1
ATOM 672 C C . GLY A 1 91 ? -3.027 7.575 -0.173 1.00 87.12 91 GLY A C 1
ATOM 673 O O . GLY A 1 91 ? -3.652 7.698 0.879 1.00 87.12 91 GLY A O 1
ATOM 674 N N . ILE A 1 92 ? -3.144 8.456 -1.175 1.00 90.56 92 ILE A N 1
ATOM 675 C CA . ILE A 1 92 ? -4.042 9.622 -1.128 1.00 90.56 92 ILE A CA 1
ATOM 676 C C . ILE A 1 92 ? -5.500 9.171 -0.968 1.00 90.56 92 ILE A C 1
ATOM 678 O O . ILE A 1 92 ? -6.200 9.659 -0.082 1.00 90.56 92 ILE A O 1
ATOM 682 N N . MET A 1 93 ? -5.950 8.207 -1.777 1.00 89.00 93 MET A N 1
ATOM 683 C CA . MET A 1 93 ? -7.309 7.662 -1.692 1.00 89.00 93 MET A CA 1
ATOM 684 C C . MET A 1 93 ? -7.608 7.082 -0.303 1.00 89.00 93 MET A C 1
ATOM 686 O O . MET A 1 93 ? -8.676 7.337 0.246 1.00 89.00 93 MET A O 1
ATOM 690 N N . THR A 1 94 ? -6.656 6.361 0.292 1.00 88.00 94 THR A N 1
ATOM 691 C CA . THR A 1 94 ? -6.794 5.772 1.633 1.00 88.00 94 THR A CA 1
ATOM 692 C C . THR A 1 94 ? -7.003 6.853 2.699 1.00 88.00 94 THR A C 1
ATOM 694 O O . THR A 1 94 ? -7.870 6.705 3.558 1.00 88.00 94 THR A O 1
ATOM 697 N N . ILE A 1 95 ? -6.271 7.972 2.616 1.00 89.00 95 ILE A N 1
ATOM 698 C CA . ILE A 1 95 ? -6.433 9.113 3.534 1.00 89.00 95 ILE A CA 1
ATOM 699 C C . ILE A 1 95 ? -7.812 9.758 3.364 1.00 89.00 95 ILE A C 1
ATOM 701 O O . ILE A 1 95 ? -8.512 9.971 4.352 1.00 89.00 95 ILE A O 1
ATOM 705 N N . PHE A 1 96 ? -8.224 10.045 2.125 1.00 87.88 96 PHE A N 1
ATOM 706 C CA . PHE A 1 96 ? -9.527 10.660 1.854 1.00 87.88 96 PHE A CA 1
ATOM 707 C C . PHE A 1 96 ? -10.687 9.787 2.325 1.00 87.88 96 PHE A C 1
ATOM 709 O O . PHE A 1 96 ? -11.612 10.286 2.960 1.00 87.88 96 PHE A O 1
ATOM 716 N N . VAL A 1 97 ? -10.631 8.484 2.053 1.00 85.81 97 VAL A N 1
ATOM 717 C CA . VAL A 1 97 ? -11.672 7.554 2.493 1.00 85.81 97 VAL A CA 1
ATOM 718 C C . VAL A 1 97 ? -11.689 7.435 4.019 1.00 85.81 97 VAL A C 1
ATOM 720 O O . VAL A 1 97 ? -12.765 7.474 4.610 1.00 85.81 97 VAL A O 1
ATOM 723 N N . GLY A 1 98 ? -10.524 7.390 4.673 1.00 83.81 98 GLY A N 1
ATOM 724 C CA . GLY A 1 98 ? -10.439 7.441 6.135 1.00 83.81 98 GLY A CA 1
ATOM 725 C C . GLY A 1 98 ? -11.093 8.696 6.723 1.00 83.81 98 GLY A C 1
ATOM 726 O O . GLY A 1 98 ? -11.843 8.597 7.689 1.00 83.81 98 GLY A O 1
ATOM 727 N N . LEU A 1 99 ? -10.877 9.866 6.110 1.00 84.50 99 LEU A N 1
ATOM 728 C CA . LEU A 1 99 ? -11.491 11.131 6.540 1.00 84.50 99 LEU A CA 1
ATOM 729 C C . LEU A 1 99 ? -13.011 11.152 6.341 1.00 84.50 99 LEU A C 1
ATOM 731 O O . LEU A 1 99 ? -13.726 11.689 7.184 1.00 84.50 99 LEU A O 1
ATOM 735 N N . LEU A 1 100 ? -13.512 10.556 5.257 1.00 83.81 100 LEU A N 1
ATOM 736 C CA . LEU A 1 100 ? -14.951 10.443 5.017 1.00 83.81 100 LEU A CA 1
ATOM 737 C C . LEU A 1 100 ? -15.632 9.587 6.092 1.00 83.81 100 LEU A C 1
ATOM 739 O O . LEU A 1 100 ? -16.652 10.006 6.633 1.00 83.81 100 LEU A O 1
ATOM 743 N N . PHE A 1 101 ? -15.049 8.440 6.451 1.00 77.94 101 PHE A N 1
ATOM 744 C CA . PHE A 1 101 ? -15.580 7.593 7.527 1.00 77.94 101 PHE A CA 1
ATOM 74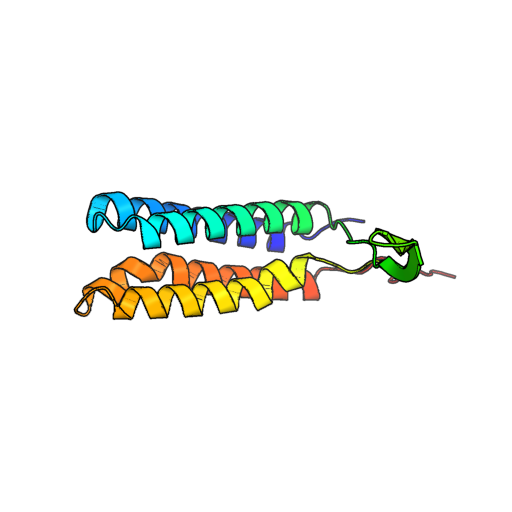5 C C . PHE A 1 101 ? -15.444 8.241 8.907 1.00 77.94 101 PHE A C 1
ATOM 747 O O . PHE A 1 101 ? -16.352 8.128 9.729 1.00 77.94 101 PHE A O 1
ATOM 754 N N . ALA A 1 102 ? -14.367 8.994 9.148 1.00 78.62 102 ALA A N 1
ATOM 755 C CA . ALA A 1 102 ? -14.213 9.768 10.377 1.00 78.62 102 ALA A CA 1
ATOM 756 C C . ALA A 1 102 ? -15.352 10.780 10.578 1.00 78.62 102 ALA A C 1
ATOM 758 O O . ALA A 1 102 ? -15.738 11.034 11.712 1.00 78.62 102 ALA A O 1
ATOM 759 N N . GLY A 1 103 ? -15.885 11.346 9.489 1.00 74.38 103 GLY A N 1
ATOM 760 C CA . GLY A 1 103 ? -17.029 12.259 9.530 1.00 74.38 103 GLY A CA 1
ATOM 761 C C . GLY A 1 103 ? -18.387 11.573 9.712 1.00 74.38 103 GLY A C 1
ATOM 762 O O . GLY A 1 103 ? -19.347 12.246 10.073 1.00 74.38 103 GLY A O 1
ATOM 763 N N . GLN A 1 104 ? -18.480 10.262 9.467 1.00 73.38 104 GLN A N 1
ATOM 764 C CA . GLN A 1 104 ? -19.706 9.475 9.672 1.00 73.38 104 GLN A CA 1
ATOM 765 C C . GLN A 1 104 ? -19.833 8.946 11.105 1.00 73.38 104 GLN A C 1
ATOM 767 O O . GLN A 1 104 ? -20.943 8.754 11.595 1.00 73.38 104 GLN A O 1
ATOM 772 N N . LEU A 1 105 ? -18.707 8.733 11.785 1.00 68.88 105 LEU A N 1
ATOM 773 C CA . LEU A 1 105 ? -18.657 8.369 13.197 1.00 68.88 105 LEU A CA 1
ATOM 774 C C . LEU A 1 105 ? -18.685 9.653 14.042 1.00 68.88 105 LEU A C 1
ATOM 776 O O . LEU A 1 105 ? -17.711 10.402 14.069 1.00 68.88 105 LEU A O 1
ATOM 780 N N . GLU A 1 106 ? -19.803 9.934 14.717 1.00 62.22 106 GLU A N 1
ATOM 781 C CA . GLU A 1 106 ? -19.981 11.169 15.494 1.00 62.22 106 GLU A CA 1
ATOM 782 C C . GLU A 1 106 ? -18.889 11.361 16.572 1.00 62.22 106 GLU A C 1
ATOM 784 O O . GLU A 1 106 ? -18.631 10.494 17.411 1.00 62.22 106 GLU A O 1
ATOM 789 N N . GLY A 1 107 ? -18.267 12.546 16.582 1.00 64.19 107 GLY A N 1
ATOM 790 C CA . GLY A 1 107 ? -17.326 12.990 17.617 1.00 64.19 107 GLY A CA 1
ATOM 791 C C . GLY A 1 107 ? -15.842 12.714 17.334 1.00 64.19 107 GLY A C 1
ATOM 792 O O . GLY A 1 107 ? -15.438 12.230 16.281 1.00 64.19 107 GLY A O 1
ATOM 793 N N . SER A 1 108 ? -14.983 13.036 18.307 1.00 66.31 108 SER A N 1
ATOM 794 C CA . SER A 1 108 ? -13.522 12.846 18.214 1.00 66.31 108 SER A CA 1
ATOM 795 C C . SER A 1 108 ? -13.094 11.375 18.115 1.00 66.31 108 SER A C 1
ATOM 797 O O . SER A 1 108 ? -11.972 11.083 17.695 1.00 66.31 108 SER A O 1
ATOM 799 N N . MET A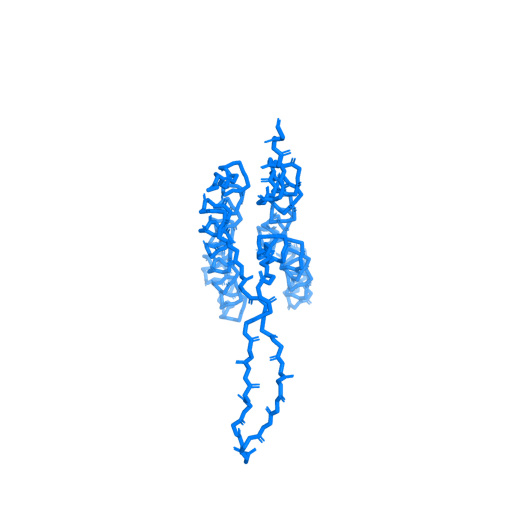 1 109 ? -13.992 10.448 18.457 1.00 68.38 109 MET A N 1
ATOM 800 C CA . MET A 1 109 ? -13.777 9.005 18.361 1.00 68.38 109 MET A CA 1
ATOM 801 C C . MET A 1 109 ? -13.675 8.524 16.911 1.00 68.38 109 MET A C 1
ATOM 803 O O . MET A 1 109 ? -12.874 7.633 16.647 1.00 68.38 109 MET A O 1
ATOM 807 N N . GLY A 1 110 ? -14.394 9.139 15.963 1.00 69.69 110 GLY A N 1
ATOM 808 C CA . GLY A 1 110 ? -14.342 8.759 14.547 1.00 69.69 110 GLY A CA 1
ATOM 809 C C . GLY A 1 110 ? -12.966 8.977 13.915 1.00 69.69 110 GLY A C 1
ATOM 810 O O . GLY A 1 110 ? -12.472 8.136 13.163 1.00 69.69 110 GLY A O 1
ATOM 811 N N . ILE A 1 111 ? -12.292 10.068 14.290 1.00 73.69 111 ILE A N 1
ATOM 812 C CA . ILE A 1 111 ? -10.928 10.370 13.831 1.00 73.69 111 ILE A CA 1
ATOM 813 C C . ILE A 1 111 ? -9.925 9.389 14.439 1.00 73.69 111 ILE A C 1
ATOM 815 O O . ILE A 1 111 ? -9.073 8.863 13.730 1.00 73.69 111 ILE A O 1
ATOM 819 N N . ILE A 1 112 ? -10.027 9.110 15.742 1.00 75.38 112 ILE A N 1
ATOM 820 C CA . ILE A 1 112 ? -9.114 8.178 16.422 1.00 75.38 112 ILE A CA 1
ATOM 821 C C . ILE A 1 112 ? -9.295 6.759 15.874 1.00 75.38 112 ILE A C 1
ATOM 823 O O . ILE A 1 112 ? -8.312 6.059 15.636 1.00 75.38 112 ILE A O 1
ATOM 827 N N . ALA A 1 113 ? -10.542 6.358 15.627 1.00 75.69 113 ALA A N 1
ATOM 828 C CA . ALA A 1 113 ? -10.880 5.051 15.091 1.00 75.69 113 ALA A CA 1
ATOM 829 C C . ALA A 1 113 ? -10.313 4.829 13.691 1.00 75.69 113 ALA A C 1
ATOM 831 O O . ALA A 1 113 ? -9.911 3.713 13.405 1.00 75.69 113 ALA A O 1
ATOM 832 N N . THR A 1 114 ? -10.271 5.862 12.842 1.00 82.62 114 THR A N 1
ATOM 833 C CA . THR A 1 114 ? -9.804 5.803 11.439 1.00 82.62 114 THR A CA 1
ATOM 834 C C . THR A 1 114 ? -8.339 6.207 11.255 1.00 82.62 114 THR A C 1
ATOM 836 O O . THR A 1 114 ? -7.785 6.101 10.155 1.00 82.62 114 THR A O 1
ATOM 839 N N . LEU A 1 115 ? -7.678 6.637 12.334 1.00 85.81 115 LEU A N 1
ATOM 840 C CA . LEU A 1 115 ? -6.284 7.067 12.336 1.00 85.81 115 LEU A CA 1
ATOM 841 C C . LEU A 1 115 ? -5.318 5.998 11.787 1.00 85.81 115 LEU A C 1
ATOM 843 O O . LEU A 1 115 ? -4.457 6.363 10.981 1.00 85.81 115 LEU A O 1
ATOM 847 N N . PRO A 1 116 ? -5.441 4.695 12.126 1.00 87.75 116 PRO A N 1
ATOM 848 C CA . PRO A 1 116 ? -4.600 3.656 11.531 1.00 87.75 116 PRO A CA 1
ATOM 849 C C . PRO A 1 116 ? -4.655 3.627 9.998 1.00 87.75 116 PRO A C 1
ATOM 851 O O . PRO A 1 116 ? -3.607 3.509 9.361 1.00 87.75 116 PRO A O 1
ATOM 854 N N . ALA A 1 117 ? -5.834 3.802 9.390 1.00 86.12 117 ALA A N 1
ATOM 855 C CA . ALA A 1 117 ? -5.965 3.875 7.932 1.00 86.12 117 ALA A CA 1
ATOM 856 C C . ALA A 1 117 ? -5.314 5.133 7.341 1.00 86.12 117 ALA A C 1
ATOM 858 O O . ALA A 1 117 ? -4.645 5.053 6.310 1.00 86.12 117 ALA A O 1
ATOM 859 N N . MET A 1 118 ? -5.445 6.288 7.997 1.00 88.62 118 MET A N 1
ATOM 860 C CA . MET A 1 118 ? -4.783 7.515 7.536 1.00 88.62 118 MET A CA 1
ATOM 861 C C . MET A 1 118 ? -3.257 7.379 7.578 1.00 88.62 118 MET A C 1
ATOM 863 O O . MET A 1 118 ? -2.578 7.732 6.612 1.00 88.62 118 MET A O 1
ATOM 867 N N . ILE A 1 119 ? -2.715 6.807 8.660 1.00 92.00 119 ILE A N 1
ATOM 868 C CA . ILE A 1 119 ? -1.280 6.515 8.776 1.00 92.00 119 ILE A CA 1
ATOM 869 C C . ILE A 1 119 ? -0.864 5.515 7.695 1.00 92.00 119 ILE A C 1
ATOM 871 O O . ILE A 1 119 ? 0.160 5.727 7.046 1.00 92.00 119 ILE A O 1
ATOM 875 N N . ALA A 1 120 ? -1.664 4.473 7.444 1.00 90.94 120 ALA A N 1
ATOM 876 C CA . ALA A 1 120 ? -1.405 3.525 6.364 1.00 90.94 120 ALA A CA 1
ATOM 877 C C . ALA A 1 120 ? -1.278 4.239 5.012 1.00 90.94 120 ALA A C 1
ATOM 879 O O . ALA A 1 120 ? -0.315 3.998 4.292 1.00 90.94 120 ALA A O 1
ATOM 880 N N . GLY A 1 121 ? -2.177 5.180 4.706 1.00 89.62 121 GLY A N 1
ATOM 881 C CA . GLY A 1 121 ? -2.114 5.972 3.479 1.00 89.62 121 GLY A CA 1
ATOM 882 C C . GLY A 1 121 ? -0.840 6.817 3.362 1.00 89.62 121 GLY A C 1
ATOM 883 O O . GLY A 1 121 ? -0.206 6.826 2.306 1.00 89.62 121 GLY A O 1
ATOM 884 N N . VAL A 1 122 ? -0.395 7.457 4.450 1.00 93.12 122 VAL A N 1
ATOM 885 C CA . VAL A 1 122 ? 0.889 8.188 4.482 1.00 93.12 122 VAL A CA 1
ATOM 886 C C . VAL A 1 122 ? 2.067 7.240 4.243 1.00 93.12 122 VAL A C 1
ATOM 888 O O . VAL A 1 122 ? 2.964 7.546 3.456 1.00 93.12 122 VAL A O 1
ATOM 891 N N . VAL A 1 123 ? 2.057 6.067 4.876 1.00 92.94 123 VAL A N 1
ATOM 892 C CA . VAL A 1 123 ? 3.098 5.047 4.700 1.00 92.94 123 VAL A CA 1
ATOM 893 C C . VAL A 1 123 ? 3.123 4.527 3.259 1.00 92.94 123 VAL A C 1
ATOM 895 O O . VAL A 1 123 ? 4.209 4.378 2.699 1.00 92.94 123 VAL A O 1
ATOM 898 N N . SER A 1 124 ? 1.969 4.324 2.616 1.00 90.50 124 SER A N 1
ATOM 899 C CA . SER A 1 124 ? 1.884 3.945 1.199 1.00 90.50 124 SER A CA 1
ATOM 900 C C . SER A 1 124 ? 2.455 5.035 0.280 1.00 90.50 124 SER A C 1
ATOM 902 O O . SER A 1 124 ? 3.201 4.721 -0.650 1.00 90.50 124 SER A O 1
ATOM 904 N N . ILE A 1 125 ? 2.207 6.322 0.564 1.00 92.38 125 ILE A N 1
ATOM 905 C CA . ILE A 1 125 ? 2.823 7.437 -0.183 1.00 92.38 125 ILE A CA 1
ATOM 906 C C . ILE A 1 125 ? 4.348 7.390 -0.044 1.00 92.38 125 ILE A C 1
ATOM 908 O O . ILE A 1 125 ? 5.064 7.452 -1.047 1.00 92.38 125 ILE A O 1
ATOM 912 N N . LEU A 1 126 ? 4.857 7.220 1.180 1.00 91.50 126 LEU A N 1
ATOM 913 C CA . LEU A 1 126 ? 6.292 7.069 1.427 1.00 91.50 126 LEU A CA 1
ATOM 914 C C . LEU A 1 126 ? 6.863 5.845 0.702 1.00 91.50 126 LEU A C 1
ATOM 916 O O . LEU A 1 126 ? 7.949 5.933 0.134 1.00 91.50 126 LEU A O 1
ATOM 920 N N . ALA A 1 127 ? 6.127 4.732 0.650 1.00 88.44 127 ALA A N 1
ATOM 921 C CA . ALA A 1 127 ? 6.517 3.550 -0.111 1.00 88.44 127 ALA A CA 1
ATOM 922 C C . ALA A 1 127 ? 6.683 3.871 -1.604 1.00 88.44 127 ALA A C 1
ATOM 924 O O . ALA A 1 127 ? 7.662 3.431 -2.211 1.00 88.44 127 ALA A O 1
ATOM 925 N N . GLY A 1 128 ? 5.778 4.672 -2.177 1.00 84.94 128 GLY A N 1
ATOM 926 C CA . GLY A 1 128 ? 5.861 5.171 -3.551 1.00 84.94 128 GLY A CA 1
ATOM 927 C C . GLY A 1 128 ? 7.063 6.090 -3.791 1.00 84.94 128 GLY A C 1
ATOM 928 O O . GLY A 1 128 ? 7.780 5.907 -4.775 1.00 84.94 128 GLY A O 1
ATOM 929 N N . ILE A 1 129 ? 7.331 7.024 -2.871 1.00 86.56 129 ILE A N 1
ATOM 930 C CA . ILE A 1 129 ? 8.491 7.933 -2.933 1.00 86.56 129 ILE A CA 1
ATOM 931 C C . ILE A 1 129 ? 9.799 7.141 -2.863 1.00 86.56 129 ILE A C 1
ATOM 933 O O . ILE A 1 129 ? 10.666 7.298 -3.720 1.00 86.56 129 ILE A O 1
ATOM 937 N N . VAL A 1 130 ? 9.940 6.262 -1.869 1.00 86.69 130 VAL A N 1
ATOM 938 C CA . VAL A 1 130 ? 11.136 5.426 -1.693 1.00 86.69 130 VAL A CA 1
ATOM 939 C C . VAL A 1 130 ? 11.348 4.541 -2.914 1.00 86.69 130 VAL A C 1
ATOM 941 O O . VAL A 1 130 ? 12.477 4.404 -3.378 1.00 86.69 130 VAL A O 1
ATOM 944 N N . PHE A 1 131 ? 10.270 3.997 -3.484 1.00 84.38 131 PHE A N 1
ATOM 945 C CA . PHE A 1 131 ? 10.365 3.249 -4.728 1.00 84.38 131 PHE A CA 1
ATOM 946 C C . PHE A 1 131 ? 10.916 4.110 -5.865 1.00 84.38 131 PHE A C 1
ATOM 948 O O . PHE A 1 131 ? 11.847 3.689 -6.538 1.00 84.38 131 PHE A O 1
ATOM 955 N N . ALA A 1 132 ? 10.377 5.313 -6.071 1.00 80.69 132 ALA A N 1
ATOM 956 C CA . ALA A 1 132 ? 10.821 6.214 -7.133 1.00 80.69 132 ALA A CA 1
ATOM 957 C C . ALA A 1 132 ? 12.292 6.644 -6.979 1.00 80.69 132 ALA A C 1
ATOM 959 O O . ALA A 1 132 ? 12.985 6.804 -7.979 1.00 80.69 132 ALA A O 1
ATOM 960 N N . LEU A 1 133 ? 12.777 6.794 -5.742 1.00 81.19 133 LEU A N 1
ATOM 961 C CA . LEU A 1 133 ? 14.173 7.139 -5.455 1.00 81.19 133 LEU A CA 1
ATOM 962 C C . LEU A 1 133 ? 15.134 5.956 -5.647 1.00 81.19 133 LEU A C 1
ATOM 964 O O . LEU A 1 133 ? 16.256 6.139 -6.114 1.00 81.19 133 LEU A O 1
ATOM 968 N N . GLU A 1 134 ? 14.726 4.744 -5.263 1.00 77.81 134 GLU A N 1
ATOM 969 C CA . GLU A 1 134 ? 15.590 3.558 -5.323 1.00 77.81 134 GLU A CA 1
ATOM 970 C C . GLU A 1 134 ? 15.530 2.825 -6.664 1.00 77.81 134 GLU A C 1
ATOM 972 O O . GLU A 1 134 ? 16.479 2.126 -7.035 1.00 77.81 134 GLU A O 1
ATOM 977 N N . TYR A 1 135 ? 14.425 2.959 -7.396 1.00 70.12 135 TYR A N 1
ATOM 978 C CA . TYR A 1 135 ? 14.211 2.234 -8.634 1.00 70.12 135 TYR A CA 1
ATOM 979 C C . TYR A 1 135 ? 15.061 2.804 -9.764 1.00 70.12 135 TYR A C 1
ATOM 981 O O . TYR A 1 135 ? 14.744 3.802 -10.409 1.00 70.12 135 TYR A O 1
ATOM 989 N N . LYS A 1 136 ? 16.151 2.096 -10.044 1.00 61.16 136 LYS A N 1
ATOM 990 C CA . LYS A 1 136 ? 16.945 2.268 -11.255 1.00 61.16 136 LYS A CA 1
ATOM 991 C C . LYS A 1 136 ? 16.248 1.476 -12.354 1.00 61.16 136 LYS A C 1
ATOM 993 O O . LYS A 1 136 ? 16.322 0.249 -12.368 1.00 61.16 136 LYS A O 1
ATOM 998 N N . GLY A 1 137 ? 15.482 2.175 -13.188 1.00 57.66 137 GLY A N 1
ATOM 999 C CA . GLY A 1 137 ? 14.641 1.553 -14.205 1.00 57.66 137 GLY A CA 1
ATOM 1000 C C . GLY A 1 137 ? 15.378 0.650 -15.199 1.00 57.66 137 GLY A C 1
ATOM 1001 O O . GLY A 1 137 ? 16.607 0.592 -15.218 1.00 57.66 137 GLY A O 1
ATOM 1002 N N . PRO A 1 138 ? 14.638 -0.030 -16.088 1.00 53.16 138 PRO A N 1
ATOM 1003 C CA . PRO A 1 138 ? 15.191 -1.007 -17.035 1.00 53.16 138 PRO A CA 1
ATOM 1004 C C . PRO A 1 138 ? 16.230 -0.395 -17.975 1.00 53.16 138 PRO A C 1
ATOM 1006 O O . PRO A 1 138 ? 17.096 -1.088 -18.495 1.00 53.16 138 PRO A O 1
ATOM 1009 N N . TYR A 1 139 ? 16.125 0.916 -18.185 1.00 52.41 139 TYR A N 1
ATOM 1010 C CA . TYR A 1 139 ? 16.899 1.687 -19.146 1.00 52.41 139 TYR A CA 1
ATOM 1011 C C . TYR A 1 139 ? 18.174 2.301 -18.548 1.00 52.41 139 TYR A C 1
ATOM 1013 O O . TYR A 1 139 ? 18.915 2.972 -19.257 1.00 52.41 139 TYR A O 1
ATOM 1021 N N . SER A 1 140 ? 18.472 2.085 -17.259 1.00 46.06 140 SER A N 1
ATOM 1022 C CA . SER A 1 140 ? 19.593 2.763 -16.586 1.00 46.06 140 SER A CA 1
ATOM 1023 C C . SER A 1 140 ? 20.969 2.107 -16.792 1.00 46.06 140 SER A C 1
ATOM 1025 O O . SER A 1 140 ? 21.943 2.520 -16.165 1.00 46.06 140 SER A O 1
ATOM 1027 N N . ARG A 1 141 ? 21.080 1.068 -17.628 1.00 43.06 141 ARG A N 1
ATOM 1028 C CA . ARG A 1 141 ? 22.367 0.527 -18.098 1.00 43.06 141 ARG A CA 1
ATOM 1029 C C . ARG A 1 141 ? 22.285 0.195 -19.588 1.00 43.06 141 ARG A C 1
ATOM 1031 O O . ARG A 1 141 ? 22.151 -0.962 -19.963 1.00 43.06 141 ARG A O 1
ATOM 1038 N N . GLN A 1 142 ? 22.424 1.212 -20.432 1.00 44.00 142 GLN A N 1
ATOM 1039 C CA . GLN A 1 142 ? 23.160 1.046 -21.686 1.00 44.00 142 GLN A CA 1
ATOM 1040 C C . GLN A 1 142 ? 24.603 1.448 -21.388 1.00 44.00 142 GLN A C 1
ATOM 1042 O O . GLN A 1 142 ? 24.981 2.609 -21.516 1.00 44.00 142 GLN A O 1
ATOM 1047 N N . VAL A 1 143 ? 25.376 0.503 -20.852 1.00 40.03 143 VAL A N 1
ATOM 1048 C CA . VAL A 1 143 ? 26.830 0.664 -20.790 1.00 40.03 143 VAL A CA 1
ATOM 1049 C C . VAL A 1 143 ? 27.320 0.286 -22.184 1.00 40.03 143 VAL A C 1
ATOM 1051 O O . VAL A 1 143 ? 27.205 -0.881 -22.556 1.00 40.03 143 VAL A O 1
ATOM 1054 N N . TYR A 1 144 ? 27.716 1.298 -22.959 1.00 44.00 144 TYR A N 1
ATOM 1055 C CA . TYR A 1 144 ? 28.502 1.132 -24.182 1.00 44.00 144 TYR A CA 1
ATOM 1056 C C . TYR A 1 144 ? 29.871 0.538 -23.849 1.00 44.00 144 TYR A C 1
ATOM 1058 O O . TYR A 1 144 ? 30.412 0.900 -22.776 1.00 44.00 144 TYR A O 1
#

Foldseek 3Di:
DFADQVLLVLLQLLLVLLCVLLCCCCVVPVNPVSNVVSNVRSVLSNVLSVLRGVVAWDFDWDFPDADPPRTDIDGPVDTHRCNLCSQQVSLVVQLVVLVVQLVVPPDPVSNVSSVSSNVSSVSSNVSNVSRVVPDPDPPNDPPD

Sequence (144 aa):
MAGSMKSALLFLIGAILCIVQLIISIVGFDDGIAAMASGVFAFVNIIGFFFARSGSMMAVFRTVGSYGDVEIREDTGQRIQGTPCFGFCFGIMTIFVGLLFAGQLEGSMGIIATLPAMIAGVVSILAGIVFALEYKGPYSRQVY

Secondary structure (DSSP, 8-state):
----HHHHHHHHHHHHHHHHHHHHHHHHH--HHHHHHHHHHHHHHHHHHHHHHHT-EEEEEEEEEEETTEEEEEEEEEEEESHHIIIIIHHHHHHHHHHHHHHHS-SHHHHHHHHHHHHHHHHHHHHHHHHHHH---TTS----

pLDDT: mean 80.44, std 11.32, range [40.03, 94.31]